Protein AF-A0A536FM45-F1 (afdb_monomer)

Secondary structure (DSSP, 8-state):
-HHHHHHHHS-SSS-HHHHHHHHHHHH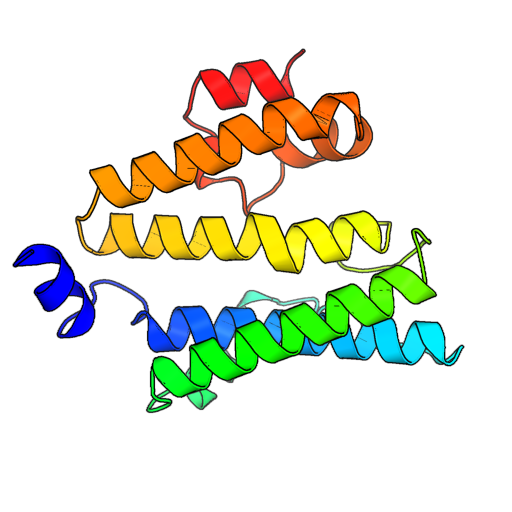HHHHHHHHHHHTT---PPPPS-HHHHHHHHHHHHTT--HHHHHHHHHHHHHHHHHHHHHH-S-EEEETTEEEHHHHHHIIIIIHHHHHHHHHHHHTT-HHHHHHHHHHHHHHHHHHTTT-HHHHHHHTT-GGGGGGTT-HHHHHHHH-

Radius of gyration: 16.69 Å; Cα contacts (8 Å, |Δi|>4): 180; chains: 1; bounding box: 44×28×42 Å

Solvent-accessible surface area (backbone atoms only — not comparable to full-atom values): 9612 Å² total; per-residue (Å²): 114,70,58,64,58,43,30,76,76,62,44,75,60,73,43,69,26,47,51,29,32,53,48,22,53,56,34,47,53,52,37,52,27,53,49,25,52,74,70,74,42,84,59,77,59,69,66,94,55,57,67,63,52,50,54,66,49,52,65,71,38,66,88,52,52,46,68,56,24,41,51,52,28,52,52,37,50,54,53,38,51,60,50,40,72,74,62,50,76,44,83,43,77,50,80,96,25,60,29,44,54,50,41,49,45,41,60,70,48,48,44,50,49,37,55,52,24,48,48,26,43,60,44,68,39,49,70,62,16,48,52,47,52,51,56,50,52,57,49,49,68,62,42,31,83,79,36,61,70,58,33,66,48,49,74,75,34,71,60,44,52,91,42,64,85,36,68,69,50,51,52,68,56,69,113

Nearest PDB structures (foldseek):
  3c3r-assembly1_A  TM=3.973E-01  e=6.510E+00  unclassified
  6q6h-assembly1_J  TM=2.445E-01  e=7.173E+00  Homo sapiens

pLDDT: mean 88.27, std 10.03, range [43.38, 98.56]

Structure (mmCIF, N/CA/C/O backbone):
data_AF-A0A536FM45-F1
#
_entry.id   AF-A0A536FM45-F1
#
loop_
_atom_site.group_PDB
_atom_site.id
_atom_site.type_symbol
_atom_site.label_atom_id
_atom_site.label_alt_id
_atom_site.label_comp_id
_atom_site.label_asym_id
_atom_site.label_entity_id
_atom_site.label_seq_id
_atom_site.pdbx_PDB_ins_code
_atom_site.Cartn_x
_atom_site.Cartn_y
_atom_site.Cartn_z
_atom_site.occupancy
_atom_site.B_iso_or_equiv
_atom_site.auth_seq_id
_atom_site.auth_comp_id
_atom_site.auth_asym_id
_atom_site.auth_atom_id
_atom_site.pdbx_PDB_model_num
ATOM 1 N N . MET A 1 1 ? 16.212 11.430 -19.951 1.00 46.88 1 MET A N 1
ATOM 2 C CA . MET A 1 1 ? 14.931 11.581 -20.683 1.00 46.88 1 MET A CA 1
ATOM 3 C C . MET A 1 1 ? 14.689 10.401 -21.625 1.00 46.88 1 MET A C 1
ATOM 5 O O . MET A 1 1 ? 13.570 9.916 -21.676 1.00 46.88 1 MET A O 1
ATOM 9 N N . GLU A 1 2 ? 15.728 9.901 -22.304 1.00 43.38 2 GLU A N 1
ATOM 10 C CA . GLU A 1 2 ? 15.671 8.711 -23.173 1.00 43.38 2 GLU A CA 1
ATOM 11 C C . GLU A 1 2 ? 15.405 7.398 -22.405 1.00 43.38 2 GLU A C 1
ATOM 13 O O . GLU A 1 2 ? 14.586 6.593 -22.834 1.00 43.38 2 GLU A O 1
ATOM 18 N N . THR A 1 3 ? 15.975 7.236 -21.204 1.00 57.62 3 THR A N 1
ATOM 19 C CA . THR A 1 3 ? 15.747 6.067 -20.328 1.00 57.62 3 THR A CA 1
ATOM 20 C C . THR A 1 3 ? 14.308 5.959 -19.812 1.00 57.62 3 THR A C 1
ATOM 22 O O . THR A 1 3 ? 13.728 4.882 -19.865 1.00 57.62 3 THR A O 1
ATOM 25 N N . ALA A 1 4 ? 13.700 7.075 -19.393 1.00 50.25 4 ALA A N 1
ATOM 26 C CA . ALA A 1 4 ? 12.320 7.109 -18.894 1.00 50.25 4 ALA A CA 1
ATOM 27 C C . ALA A 1 4 ? 11.283 6.761 -19.981 1.00 50.25 4 ALA A C 1
ATOM 29 O O . ALA A 1 4 ? 10.335 6.029 -19.722 1.00 50.25 4 ALA A O 1
ATOM 30 N N . ARG A 1 5 ? 11.483 7.236 -21.222 1.00 55.00 5 ARG A N 1
ATOM 31 C CA . ARG A 1 5 ? 10.627 6.859 -22.365 1.00 55.00 5 ARG A CA 1
ATOM 32 C C . ARG A 1 5 ? 10.841 5.403 -22.803 1.00 55.00 5 ARG A C 1
ATOM 34 O O . ARG A 1 5 ? 9.904 4.757 -23.267 1.00 55.00 5 ARG A O 1
ATOM 41 N N . GLY A 1 6 ? 12.058 4.880 -22.648 1.00 58.16 6 GLY A N 1
ATOM 42 C CA . GLY A 1 6 ? 12.359 3.461 -22.861 1.00 58.16 6 GLY A CA 1
ATOM 43 C C . GLY A 1 6 ? 11.655 2.556 -21.846 1.00 58.16 6 GLY A C 1
ATOM 44 O O . GLY A 1 6 ? 11.049 1.564 -22.236 1.00 58.16 6 GLY A O 1
ATOM 45 N N . ALA A 1 7 ? 11.652 2.944 -20.567 1.00 59.97 7 ALA A N 1
ATOM 46 C CA . ALA A 1 7 ? 10.970 2.219 -19.492 1.00 59.97 7 ALA A CA 1
ATOM 47 C C . ALA A 1 7 ? 9.457 2.072 -19.740 1.00 59.97 7 ALA A C 1
ATOM 49 O O . ALA A 1 7 ? 8.889 1.009 -19.508 1.00 59.97 7 ALA A O 1
ATOM 50 N N . GLU A 1 8 ? 8.813 3.119 -20.265 1.00 61.50 8 GLU A N 1
ATOM 51 C CA . GLU A 1 8 ? 7.383 3.091 -20.600 1.00 61.50 8 GLU A CA 1
ATOM 52 C C . GLU A 1 8 ? 7.053 2.195 -21.804 1.00 61.50 8 GLU A C 1
ATOM 54 O O . GLU A 1 8 ? 5.961 1.634 -21.866 1.00 61.50 8 GLU A O 1
ATOM 59 N N . SER A 1 9 ? 7.972 2.058 -22.765 1.00 63.28 9 SER A N 1
ATOM 60 C CA . SER A 1 9 ? 7.726 1.331 -24.021 1.00 63.28 9 SER A CA 1
ATOM 61 C C . SER A 1 9 ? 8.202 -0.127 -24.008 1.00 63.28 9 SER A C 1
ATOM 63 O O . SER A 1 9 ? 7.697 -0.926 -24.796 1.00 63.28 9 SER A O 1
ATOM 65 N N . ALA A 1 10 ? 9.128 -0.492 -23.115 1.00 73.56 10 ALA A N 1
ATOM 66 C CA . ALA A 1 10 ? 9.630 -1.856 -22.941 1.00 73.56 10 ALA A CA 1
ATOM 67 C C . ALA A 1 10 ? 10.131 -2.093 -21.495 1.00 73.56 10 ALA A C 1
ATOM 69 O O . ALA A 1 10 ? 11.343 -2.092 -21.253 1.00 73.56 10 ALA A O 1
ATOM 70 N N . PRO A 1 11 ? 9.225 -2.279 -20.518 1.00 80.19 11 PRO A N 1
ATOM 71 C CA . PRO A 1 11 ? 9.606 -2.449 -19.119 1.00 80.19 11 PRO A CA 1
ATOM 72 C C . PRO A 1 11 ? 10.326 -3.784 -18.878 1.00 80.19 11 PRO A C 1
ATOM 74 O O . PRO A 1 11 ? 9.994 -4.802 -19.486 1.00 80.19 11 PRO A O 1
ATOM 77 N N . ARG A 1 12 ? 11.291 -3.800 -17.948 1.00 82.12 12 ARG A N 1
ATOM 78 C CA . ARG A 1 12 ? 12.008 -5.027 -17.522 1.00 82.12 12 ARG A CA 1
ATOM 79 C C . ARG A 1 12 ? 11.294 -5.832 -16.420 1.00 82.12 12 ARG A C 1
ATOM 81 O O . ARG A 1 12 ? 11.781 -6.894 -16.044 1.00 82.12 12 ARG A O 1
ATOM 88 N N . GLY A 1 13 ? 10.151 -5.339 -15.950 1.00 86.25 13 GLY A N 1
ATOM 89 C CA . GLY A 1 13 ? 9.255 -5.958 -14.971 1.00 86.25 13 GLY A CA 1
ATOM 90 C C . GLY A 1 13 ? 7.809 -5.579 -15.287 1.00 86.25 13 GLY A C 1
ATOM 91 O O . GLY A 1 13 ? 7.441 -5.482 -16.461 1.00 86.25 13 GLY A O 1
ATOM 92 N N . TRP A 1 14 ? 6.976 -5.326 -14.275 1.00 89.81 14 TRP A N 1
ATOM 93 C CA . TRP A 1 14 ? 5.617 -4.850 -14.549 1.00 89.81 14 TRP A CA 1
ATOM 94 C C . TRP A 1 14 ? 5.648 -3.467 -15.228 1.00 89.81 14 TRP A C 1
ATOM 96 O O . TRP A 1 14 ? 6.360 -2.570 -14.768 1.00 89.81 14 TRP A O 1
ATOM 106 N N . PRO A 1 15 ? 4.868 -3.243 -16.306 1.00 92.62 15 PRO A N 1
ATOM 107 C CA . PRO A 1 15 ? 4.646 -1.899 -16.827 1.00 92.62 15 PRO A CA 1
ATOM 108 C C . PRO A 1 15 ? 4.054 -1.007 -15.736 1.00 92.62 15 PRO A C 1
ATOM 110 O O . PRO A 1 15 ? 3.267 -1.470 -14.909 1.00 92.62 15 PRO A O 1
ATOM 113 N N . ALA A 1 16 ? 4.342 0.296 -15.794 1.00 93.31 16 ALA A N 1
ATOM 114 C CA . ALA A 1 16 ? 3.809 1.272 -14.840 1.00 93.31 16 ALA A CA 1
ATOM 115 C C . ALA A 1 16 ? 2.277 1.187 -14.700 1.00 93.31 16 ALA A C 1
ATOM 117 O O . ALA A 1 16 ? 1.743 1.362 -13.608 1.00 93.31 16 ALA A O 1
ATOM 118 N N . ALA A 1 17 ? 1.567 0.870 -15.789 1.00 94.25 17 ALA A N 1
ATOM 119 C CA . ALA A 1 17 ? 0.120 0.672 -15.764 1.00 94.25 17 ALA A CA 1
ATOM 120 C C . ALA A 1 17 ? -0.300 -0.495 -14.857 1.00 94.25 17 ALA A C 1
ATOM 122 O O . ALA A 1 17 ? -1.235 -0.341 -14.076 1.00 94.25 17 ALA A O 1
ATOM 123 N N . LEU A 1 18 ? 0.409 -1.630 -14.908 1.00 94.44 18 LEU A N 1
ATOM 124 C CA . LEU A 1 18 ? 0.131 -2.775 -14.037 1.00 94.44 18 LEU A CA 1
ATOM 125 C C . LEU A 1 18 ? 0.547 -2.511 -12.589 1.00 94.44 18 LEU A C 1
ATOM 127 O O . LEU A 1 18 ? -0.167 -2.934 -11.685 1.00 94.44 18 LEU A O 1
ATOM 131 N N . VAL A 1 19 ? 1.618 -1.743 -12.360 1.00 95.00 19 VAL A N 1
ATOM 132 C CA . VAL A 1 19 ? 1.952 -1.252 -11.012 1.00 95.00 19 VAL A CA 1
ATOM 133 C C . VAL A 1 19 ? 0.795 -0.418 -10.456 1.00 95.00 19 VAL A C 1
ATOM 135 O O . VAL A 1 19 ? 0.270 -0.730 -9.393 1.00 95.00 19 VAL A O 1
ATOM 138 N N . MET A 1 20 ? 0.325 0.600 -11.185 1.00 96.94 20 MET A N 1
ATOM 139 C CA . MET A 1 20 ? -0.782 1.446 -10.718 1.00 96.94 20 MET A CA 1
ATOM 140 C C . MET A 1 20 ? -2.096 0.677 -10.561 1.00 96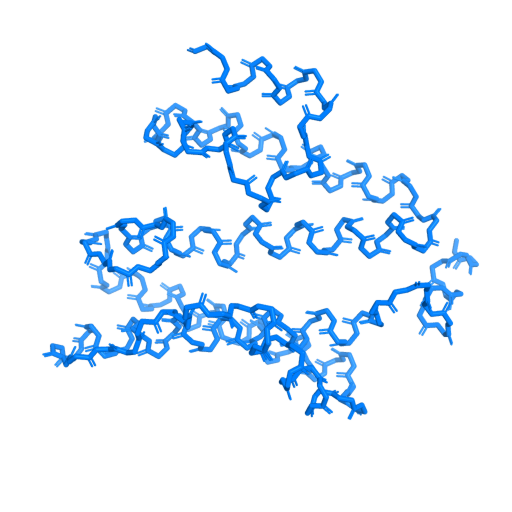.94 20 MET A C 1
ATOM 142 O O . MET A 1 20 ? -2.850 0.949 -9.626 1.00 96.94 20 MET A O 1
ATOM 146 N N . PHE A 1 21 ? -2.349 -0.297 -11.437 1.00 96.62 21 PHE A N 1
ATOM 147 C CA . PHE A 1 21 ? -3.499 -1.188 -11.341 1.00 96.62 21 PHE A CA 1
ATOM 148 C C . PHE A 1 21 ? -3.451 -1.988 -10.037 1.00 96.62 21 PHE A C 1
ATOM 150 O O . PHE A 1 21 ? -4.393 -1.905 -9.255 1.00 96.62 21 PHE A O 1
ATOM 157 N N . HIS A 1 22 ? -2.328 -2.656 -9.750 1.00 96.00 22 HIS A N 1
ATOM 158 C CA . HIS A 1 22 ? -2.094 -3.395 -8.504 1.00 96.00 22 HIS A CA 1
ATOM 159 C C . HIS A 1 22 ? -2.332 -2.545 -7.257 1.00 96.00 22 HIS A C 1
ATOM 161 O O . HIS A 1 22 ? -3.074 -2.943 -6.357 1.00 96.00 22 HIS A O 1
ATOM 167 N N . LEU A 1 23 ? -1.784 -1.329 -7.235 1.00 96.38 23 LEU A N 1
ATOM 168 C CA . LEU A 1 23 ? -2.011 -0.392 -6.134 1.00 96.38 23 LEU A CA 1
ATOM 169 C C . LEU A 1 23 ? -3.493 -0.031 -5.983 1.00 96.38 23 LEU A C 1
ATOM 171 O O . LEU A 1 23 ? -4.000 0.043 -4.866 1.00 96.38 23 LEU A O 1
ATOM 175 N N . GLY A 1 24 ? -4.197 0.162 -7.100 1.00 97.25 24 GLY A N 1
ATOM 176 C CA . GLY A 1 24 ? -5.637 0.398 -7.106 1.00 97.25 24 GLY A CA 1
ATOM 177 C C . GLY A 1 24 ? -6.425 -0.764 -6.499 1.00 97.25 24 GLY A C 1
ATOM 178 O O . GLY A 1 24 ? -7.319 -0.528 -5.695 1.00 97.25 24 GLY A O 1
ATOM 179 N N . MET A 1 25 ? -6.076 -2.013 -6.807 1.00 96.62 25 MET A N 1
ATOM 180 C CA . MET A 1 25 ? -6.788 -3.181 -6.269 1.00 96.62 25 MET A CA 1
ATOM 181 C C . MET A 1 25 ? -6.653 -3.308 -4.752 1.00 96.62 25 MET A C 1
ATOM 183 O O . MET A 1 25 ? -7.624 -3.593 -4.051 1.00 96.62 25 MET A O 1
ATOM 187 N N . TRP A 1 26 ? -5.451 -3.089 -4.220 1.00 97.06 26 TRP A N 1
ATOM 188 C CA . TRP A 1 26 ? -5.224 -3.135 -2.776 1.00 97.06 26 TRP A CA 1
ATOM 189 C C . TRP A 1 26 ? -5.918 -1.987 -2.044 1.00 97.06 26 TRP A C 1
ATOM 191 O O . TRP A 1 26 ? -6.515 -2.220 -0.989 1.00 97.06 26 TRP A O 1
ATOM 201 N N . ARG A 1 27 ? -5.941 -0.790 -2.647 1.00 97.75 27 ARG A N 1
ATOM 202 C CA . ARG A 1 27 ? -6.731 0.337 -2.139 1.00 97.75 27 ARG A CA 1
ATOM 203 C C . ARG A 1 27 ? -8.223 0.026 -2.148 1.00 97.75 27 ARG A C 1
ATOM 205 O O . ARG A 1 27 ? -8.892 0.274 -1.155 1.00 97.75 27 ARG A O 1
ATOM 212 N N . GLU A 1 28 ? -8.751 -0.566 -3.216 1.00 97.81 28 GLU A N 1
ATOM 213 C CA . GLU A 1 28 ? -10.166 -0.947 -3.299 1.00 97.81 28 GLU A CA 1
ATOM 214 C C . GLU A 1 28 ? -10.560 -1.938 -2.203 1.00 97.81 28 GLU A C 1
ATOM 216 O O . GLU A 1 28 ? -11.567 -1.741 -1.523 1.00 97.81 28 GLU A O 1
ATOM 221 N N . ARG A 1 29 ? -9.735 -2.962 -1.965 1.00 97.50 29 ARG A N 1
ATOM 222 C CA . ARG A 1 29 ? -9.950 -3.906 -0.862 1.00 97.50 29 ARG A CA 1
ATOM 223 C C . ARG A 1 29 ? -10.007 -3.210 0.488 1.00 97.50 29 ARG A C 1
ATOM 225 O O . ARG A 1 29 ? -10.961 -3.417 1.237 1.00 97.50 29 ARG A O 1
ATOM 232 N N . LEU A 1 30 ? -9.009 -2.378 0.793 1.00 98.06 30 LEU A N 1
ATOM 233 C CA . LEU A 1 30 ? -8.970 -1.664 2.065 1.00 98.06 30 LEU A CA 1
ATOM 234 C C . LEU A 1 30 ? -10.168 -0.717 2.197 1.00 98.06 30 LEU A C 1
ATOM 236 O O . LEU A 1 30 ? -10.839 -0.710 3.224 1.00 98.06 30 LEU A O 1
ATOM 240 N N . ARG A 1 31 ? -10.489 0.038 1.144 1.00 98.44 31 ARG A N 1
ATOM 241 C CA . ARG A 1 31 ? -11.654 0.927 1.080 1.00 98.44 31 ARG A CA 1
ATOM 242 C C . ARG A 1 31 ? -12.948 0.171 1.373 1.00 98.44 31 ARG A C 1
ATOM 244 O O . ARG A 1 31 ? -13.763 0.646 2.163 1.00 98.44 31 ARG A O 1
ATOM 251 N N . ASN A 1 32 ? -13.136 -1.011 0.787 1.00 98.38 32 ASN A N 1
ATOM 252 C CA . ASN A 1 32 ? -14.311 -1.849 1.032 1.00 98.38 32 ASN A CA 1
ATOM 253 C C . ASN A 1 32 ? -14.368 -2.340 2.483 1.00 98.38 32 ASN A C 1
ATOM 255 O O . ASN A 1 32 ? -15.431 -2.288 3.104 1.00 98.38 32 ASN A O 1
ATOM 259 N N . ALA A 1 33 ? -13.231 -2.741 3.058 1.00 97.94 33 ALA A N 1
ATOM 260 C CA . ALA A 1 33 ? -13.166 -3.120 4.465 1.00 97.94 33 ALA A CA 1
ATOM 261 C C . ALA A 1 33 ? -13.515 -1.947 5.394 1.00 97.94 33 ALA A C 1
ATOM 263 O O . ALA A 1 33 ? -14.372 -2.087 6.265 1.00 97.94 33 ALA A O 1
ATOM 264 N N . LEU A 1 34 ? -12.933 -0.767 5.161 1.00 98.06 34 LEU A N 1
ATOM 265 C CA . LEU A 1 34 ? -13.229 0.451 5.920 1.00 98.06 34 LEU A CA 1
ATOM 266 C C . LEU A 1 34 ? -14.699 0.868 5.782 1.00 98.06 34 LEU A C 1
ATOM 268 O O . LEU A 1 34 ? -15.325 1.248 6.770 1.00 98.06 34 LEU A O 1
ATOM 272 N N . THR A 1 35 ? -15.279 0.733 4.589 1.00 98.44 35 THR A N 1
ATOM 273 C CA . THR A 1 35 ? -16.711 0.981 4.358 1.00 98.44 35 THR A CA 1
ATOM 274 C C . THR A 1 35 ? -17.564 0.061 5.230 1.00 98.44 35 THR A C 1
ATOM 276 O O . THR A 1 35 ? -18.387 0.548 6.003 1.00 98.44 35 THR A O 1
ATOM 279 N N . ASN A 1 36 ? -17.320 -1.253 5.193 1.00 98.25 36 ASN A N 1
ATOM 280 C CA . ASN A 1 36 ? -18.062 -2.219 6.009 1.00 98.25 36 ASN A CA 1
ATOM 281 C C . ASN A 1 36 ? -17.916 -1.940 7.511 1.00 98.25 36 ASN A C 1
ATOM 283 O O . ASN A 1 36 ? -18.913 -1.932 8.232 1.00 98.25 36 ASN A O 1
ATOM 287 N N . ILE A 1 37 ? -16.706 -1.613 7.971 1.00 96.56 37 ILE A N 1
ATOM 288 C CA . ILE A 1 37 ? -16.455 -1.216 9.363 1.00 96.56 37 ILE A CA 1
ATOM 289 C C . ILE A 1 37 ? -17.263 0.036 9.728 1.00 96.56 37 ILE A C 1
ATOM 291 O O . ILE A 1 37 ? -17.840 0.095 10.816 1.00 96.56 37 ILE A O 1
ATOM 295 N N . SER A 1 38 ? -17.340 1.030 8.836 1.00 96.19 38 SER A N 1
ATOM 296 C CA . SER A 1 38 ? -18.119 2.258 9.071 1.00 96.19 38 SER A CA 1
ATOM 297 C C . SER A 1 38 ? -19.619 2.001 9.203 1.00 96.19 38 SER A C 1
ATOM 299 O O . SER A 1 38 ? -20.308 2.708 9.935 1.00 96.19 38 SER A O 1
ATOM 301 N N . GLU A 1 39 ? -20.107 0.943 8.561 1.00 96.56 39 GLU A N 1
ATOM 302 C CA . GLU A 1 39 ? -21.506 0.522 8.581 1.00 96.56 39 GLU A CA 1
ATOM 303 C C . GLU A 1 39 ? -21.809 -0.509 9.684 1.00 96.56 39 GLU A C 1
ATOM 305 O O . GLU A 1 39 ? -22.936 -0.991 9.784 1.00 96.56 39 GLU A O 1
ATOM 310 N N . GLY A 1 40 ? -20.817 -0.869 10.508 1.00 95.69 40 GLY A N 1
ATOM 311 C CA . GLY A 1 40 ? -20.953 -1.901 11.541 1.00 95.69 40 GLY A CA 1
ATOM 312 C C . GLY A 1 40 ? -21.150 -3.314 10.980 1.00 95.69 40 GLY A C 1
ATOM 313 O O . GLY A 1 40 ? -21.691 -4.180 11.668 1.00 95.69 40 GLY A O 1
ATOM 314 N N . LYS A 1 41 ? -20.745 -3.543 9.727 1.00 97.38 41 LYS A N 1
ATOM 315 C CA . LYS A 1 41 ? -20.801 -4.837 9.044 1.00 97.38 41 LYS A CA 1
ATOM 316 C C . LYS A 1 41 ? -19.486 -5.588 9.204 1.00 97.38 41 LYS A C 1
ATOM 318 O O . LYS A 1 41 ? -18.433 -5.001 9.454 1.00 97.38 41 LYS A O 1
ATOM 323 N N . ASP A 1 42 ? -19.557 -6.900 9.009 1.00 96.75 42 ASP A N 1
ATOM 324 C CA . ASP A 1 42 ? -18.350 -7.698 8.840 1.00 96.75 42 ASP A CA 1
ATOM 325 C C . ASP A 1 42 ? -17.637 -7.329 7.527 1.00 96.75 42 ASP A C 1
ATOM 327 O O . ASP A 1 42 ? -18.267 -6.848 6.583 1.00 96.75 42 ASP A O 1
ATOM 331 N N . TYR A 1 43 ? -16.322 -7.533 7.471 1.00 96.94 43 TYR A N 1
ATOM 332 C CA . TYR A 1 43 ? -15.489 -7.164 6.326 1.00 96.94 43 TYR A CA 1
ATOM 333 C C . TYR A 1 43 ? -14.631 -8.330 5.840 1.00 96.94 43 TYR A C 1
ATOM 335 O O . TYR A 1 43 ? -14.302 -9.248 6.584 1.00 96.94 43 TYR A O 1
ATOM 343 N N . GLU A 1 44 ? -14.239 -8.299 4.574 1.00 95.44 44 GLU A N 1
ATOM 344 C CA . GLU A 1 44 ? -13.335 -9.303 4.022 1.00 95.44 44 GLU A CA 1
ATOM 345 C C . GLU A 1 44 ? -11.902 -9.038 4.500 1.00 95.44 44 GLU A C 1
ATOM 347 O O . GLU A 1 44 ? -11.412 -7.915 4.387 1.00 95.44 44 GLU A O 1
ATOM 352 N N . ARG A 1 45 ? -11.243 -10.055 5.071 1.00 94.94 45 ARG A N 1
ATOM 353 C CA . ARG A 1 45 ? -9.838 -9.967 5.503 1.00 94.94 45 ARG A CA 1
ATOM 354 C C . ARG A 1 45 ? -8.923 -10.189 4.296 1.00 94.94 45 ARG A C 1
ATOM 356 O O . ARG A 1 45 ? -9.359 -10.815 3.326 1.00 94.94 45 ARG A O 1
ATOM 363 N N . PRO A 1 46 ? -7.660 -9.727 4.336 1.00 93.50 46 PRO A N 1
ATOM 364 C CA . PRO A 1 46 ? -6.704 -10.030 3.281 1.00 93.50 46 PRO A CA 1
ATOM 365 C C . PRO A 1 46 ? -6.598 -11.543 3.033 1.00 93.50 46 PRO A C 1
ATOM 367 O O . PRO A 1 46 ? -6.679 -12.330 3.981 1.00 93.50 46 PRO A O 1
ATOM 370 N N . PRO A 1 47 ? -6.422 -11.966 1.771 1.00 91.81 47 PRO A N 1
ATOM 371 C CA . PRO A 1 47 ? -6.302 -13.378 1.439 1.00 91.81 47 PRO A CA 1
ATOM 372 C C . PRO A 1 47 ? -5.052 -13.988 2.080 1.00 91.81 47 PRO A C 1
ATOM 374 O O . PRO A 1 47 ? -4.019 -13.332 2.201 1.00 91.81 47 PRO A O 1
ATOM 377 N N . ALA A 1 48 ? -5.125 -15.275 2.430 1.00 89.06 48 ALA A N 1
ATOM 378 C CA . ALA A 1 48 ? -3.989 -15.996 3.008 1.00 89.06 48 ALA A CA 1
ATOM 379 C C . ALA A 1 48 ? -2.817 -16.157 2.020 1.00 89.06 48 ALA A C 1
ATOM 381 O O . ALA A 1 48 ? -1.662 -16.137 2.434 1.00 89.06 48 ALA A O 1
ATOM 382 N N . ASN A 1 49 ? -3.112 -16.305 0.723 1.00 91.31 49 ASN A N 1
ATOM 383 C CA . ASN A 1 49 ? -2.112 -16.393 -0.339 1.00 91.31 49 ASN A CA 1
ATOM 384 C C . ASN A 1 49 ? -2.141 -15.121 -1.197 1.00 91.31 49 ASN A C 1
ATOM 386 O O . ASN A 1 49 ? -2.889 -15.025 -2.170 1.00 91.31 49 ASN A O 1
ATOM 390 N N . ILE A 1 50 ? -1.356 -14.126 -0.786 1.00 88.81 50 ILE A N 1
ATOM 391 C CA . ILE A 1 50 ? -1.281 -12.819 -1.450 1.00 88.81 50 ILE A CA 1
ATOM 392 C C . ILE A 1 50 ? -0.722 -12.950 -2.872 1.00 88.81 50 ILE A C 1
ATOM 394 O O . ILE A 1 50 ? -1.245 -12.308 -3.780 1.00 88.81 50 ILE A O 1
ATOM 398 N N . ASP A 1 51 ? 0.285 -13.799 -3.079 1.00 87.31 51 ASP A N 1
ATOM 399 C CA . ASP A 1 51 ? 0.960 -13.934 -4.373 1.00 87.31 51 ASP A CA 1
ATOM 400 C C . ASP A 1 51 ? 0.030 -14.510 -5.444 1.00 87.31 51 ASP A C 1
ATOM 402 O O . ASP A 1 51 ? -0.077 -13.953 -6.535 1.00 87.31 51 ASP A O 1
ATOM 406 N N . GLU A 1 52 ? -0.712 -15.569 -5.111 1.00 89.50 52 GLU A N 1
ATOM 407 C CA . GLU A 1 52 ? -1.689 -16.182 -6.020 1.00 89.50 52 GLU A CA 1
ATOM 408 C C . GLU A 1 52 ? -2.810 -15.205 -6.398 1.00 89.50 52 GLU A C 1
ATOM 410 O O . GLU A 1 52 ? -3.208 -15.120 -7.563 1.00 89.50 52 GLU A O 1
ATOM 415 N N . VAL A 1 53 ? -3.303 -14.426 -5.429 1.00 91.19 53 VAL A N 1
ATOM 416 C CA . VAL A 1 53 ? -4.331 -13.412 -5.691 1.00 91.19 53 VAL A CA 1
ATOM 417 C C . VAL A 1 53 ? -3.780 -12.288 -6.563 1.00 91.19 53 VAL A C 1
ATOM 419 O O . VAL A 1 53 ? -4.430 -11.909 -7.538 1.00 91.19 53 VAL A O 1
ATOM 422 N N . ASN A 1 54 ? -2.578 -11.790 -6.263 1.00 90.19 54 ASN A N 1
ATOM 423 C CA . ASN A 1 54 ? -1.933 -10.758 -7.068 1.00 90.19 54 ASN A CA 1
ATOM 424 C C . ASN A 1 54 ? -1.756 -11.231 -8.517 1.00 90.19 54 ASN A C 1
ATOM 426 O O . ASN A 1 54 ? -2.143 -10.513 -9.437 1.00 90.19 54 ASN A O 1
ATOM 430 N N . GLU A 1 55 ? -1.240 -12.443 -8.740 1.00 89.38 55 GLU A N 1
ATOM 431 C CA . GLU A 1 55 ? -1.037 -13.003 -10.082 1.00 89.38 55 GLU A CA 1
ATOM 432 C C . GLU A 1 55 ? -2.353 -13.105 -10.869 1.00 89.38 55 GLU A C 1
ATOM 434 O O . GLU A 1 55 ? -2.452 -12.609 -11.998 1.00 89.38 55 GLU A O 1
ATOM 439 N N . ALA A 1 56 ? -3.388 -13.691 -10.257 1.00 89.56 56 ALA A N 1
ATOM 440 C CA . ALA A 1 56 ? -4.689 -13.872 -10.893 1.00 89.56 56 ALA A CA 1
ATOM 441 C C . ALA A 1 56 ? -5.351 -12.539 -11.275 1.00 89.56 56 ALA A C 1
ATOM 443 O O . ALA A 1 56 ? -6.075 -12.448 -12.273 1.00 89.56 56 ALA A O 1
ATOM 444 N N . GLU A 1 57 ? -5.126 -11.495 -10.486 1.00 87.81 57 GLU A N 1
ATOM 445 C CA . GLU A 1 57 ? -5.733 -10.198 -10.727 1.00 87.81 57 GLU A CA 1
ATOM 446 C C . GLU A 1 57 ? -4.937 -9.299 -11.660 1.00 87.81 57 GLU A C 1
ATOM 448 O O . GLU A 1 57 ? -5.539 -8.606 -12.479 1.00 87.81 57 GLU A O 1
ATOM 453 N N . LEU A 1 58 ? -3.608 -9.345 -11.615 1.00 89.81 58 LEU A N 1
ATOM 454 C CA . LEU A 1 58 ? -2.760 -8.630 -12.569 1.00 89.81 58 LEU A CA 1
ATOM 455 C C . LEU A 1 58 ? -3.085 -9.013 -14.008 1.00 89.81 58 LEU A C 1
ATOM 457 O O . LEU A 1 58 ? -3.100 -8.145 -14.881 1.00 89.81 58 LEU A O 1
ATOM 461 N N . ALA A 1 59 ? -3.435 -10.282 -14.246 1.00 89.25 59 ALA A N 1
ATOM 462 C CA . ALA A 1 59 ? -3.915 -10.742 -15.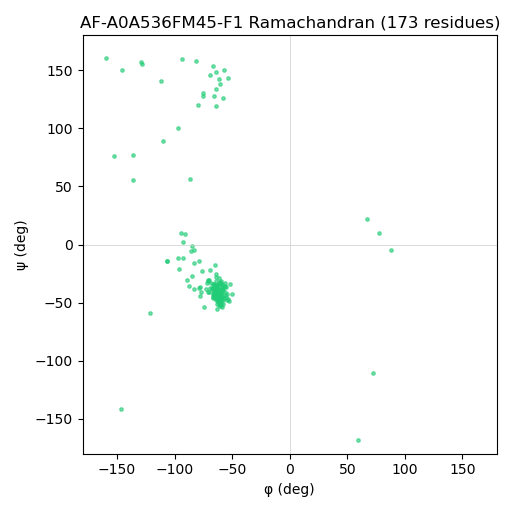545 1.00 89.25 59 ALA A CA 1
ATOM 463 C C . ALA A 1 59 ? -5.140 -9.947 -16.042 1.00 89.25 59 ALA A C 1
ATOM 465 O O . ALA A 1 59 ? -5.272 -9.706 -17.241 1.00 89.25 59 ALA A O 1
ATOM 466 N N . ARG A 1 60 ? -6.010 -9.480 -15.134 1.00 90.56 60 ARG A N 1
ATOM 467 C CA . ARG A 1 60 ? -7.186 -8.648 -15.455 1.00 90.56 60 ARG A CA 1
ATOM 468 C C . ARG A 1 60 ? -6.822 -7.196 -15.758 1.00 90.56 60 ARG A C 1
ATOM 470 O O . ARG A 1 60 ? -7.589 -6.511 -16.424 1.00 90.56 60 ARG A O 1
ATOM 477 N N . GLY A 1 61 ? -5.673 -6.731 -15.272 1.00 91.06 61 GLY A N 1
ATOM 478 C CA . GLY A 1 61 ? -5.168 -5.383 -15.521 1.00 91.06 61 GLY A CA 1
ATOM 479 C C . GLY A 1 61 ? -4.513 -5.212 -16.891 1.00 91.06 61 GLY A C 1
ATOM 480 O O . GLY A 1 61 ? -4.298 -4.076 -17.321 1.00 91.06 61 GLY A O 1
ATOM 481 N N . ILE A 1 62 ? -4.197 -6.310 -17.590 1.00 91.19 62 ILE A N 1
ATOM 482 C CA . ILE A 1 62 ? -3.517 -6.277 -18.891 1.00 91.19 62 ILE A CA 1
ATOM 483 C C . ILE A 1 62 ? -4.341 -5.461 -19.894 1.00 91.19 62 ILE A C 1
ATOM 485 O O . ILE A 1 62 ? -5.517 -5.725 -20.128 1.00 91.19 62 ILE A O 1
ATOM 489 N N . GLY A 1 63 ? -3.698 -4.467 -20.509 1.00 91.06 63 GLY A N 1
ATOM 490 C CA . GLY A 1 63 ? -4.328 -3.567 -21.478 1.00 91.06 63 GLY A CA 1
ATOM 491 C C . GLY A 1 63 ? -4.999 -2.334 -20.867 1.00 91.06 63 GLY A C 1
ATOM 492 O O . GLY A 1 63 ? -5.415 -1.457 -21.620 1.00 91.06 63 GLY A O 1
ATOM 493 N N . THR A 1 64 ? -5.059 -2.215 -19.536 1.00 94.06 64 THR A N 1
ATOM 494 C CA . THR A 1 64 ? -5.534 -0.988 -18.879 1.00 94.06 64 THR A CA 1
ATOM 495 C C . THR A 1 64 ? -4.557 0.161 -19.154 1.00 94.06 64 THR A C 1
ATOM 497 O O . THR A 1 64 ? -3.359 0.007 -18.891 1.00 94.06 64 THR A O 1
ATOM 500 N N . PRO A 1 65 ? -5.017 1.322 -19.654 1.00 95.81 65 PRO A N 1
ATOM 501 C CA . PRO A 1 65 ? -4.155 2.486 -19.821 1.00 95.81 65 PRO A CA 1
ATOM 502 C C . PRO A 1 65 ? -3.586 2.967 -18.482 1.00 95.81 65 PRO A C 1
ATOM 504 O O . PRO A 1 65 ? -4.285 2.987 -17.468 1.00 95.81 65 PRO A O 1
ATOM 507 N N . LEU A 1 66 ? -2.328 3.423 -18.480 1.00 95.06 66 LEU A N 1
ATOM 508 C CA . LEU A 1 66 ? -1.679 3.961 -17.276 1.00 95.06 66 LEU A CA 1
ATOM 509 C C . LEU A 1 66 ? -2.501 5.088 -16.637 1.00 95.06 66 LEU A C 1
ATOM 511 O O . LEU A 1 66 ? -2.648 5.122 -15.419 1.00 95.06 66 LEU A O 1
ATOM 515 N N . THR A 1 67 ? -3.048 5.992 -17.451 1.00 95.81 67 THR A N 1
ATOM 516 C CA . THR A 1 67 ? -3.879 7.111 -16.984 1.00 95.81 67 THR A CA 1
ATOM 517 C C . THR A 1 67 ? -5.104 6.637 -16.220 1.00 95.81 67 THR A C 1
ATOM 519 O O . THR A 1 67 ? -5.460 7.234 -15.206 1.00 95.81 67 THR A O 1
ATOM 522 N N . ASP A 1 68 ? -5.718 5.548 -16.668 1.00 97.50 68 ASP A N 1
ATOM 523 C CA . ASP A 1 68 ? -6.960 5.027 -16.108 1.00 97.50 68 ASP A CA 1
ATOM 524 C C . ASP A 1 68 ? -6.668 4.280 -14.806 1.00 97.50 68 ASP A C 1
ATOM 526 O O . ASP A 1 68 ? -7.323 4.514 -13.789 1.00 97.50 68 ASP A O 1
ATOM 530 N N . ALA A 1 69 ? -5.621 3.447 -14.807 1.00 97.00 69 ALA A N 1
ATOM 531 C CA . ALA A 1 69 ? -5.140 2.759 -13.614 1.00 97.00 69 ALA A CA 1
ATOM 532 C C . ALA A 1 69 ? -4.715 3.754 -12.520 1.00 97.00 69 ALA A C 1
ATOM 534 O O . ALA A 1 69 ? -5.099 3.603 -11.359 1.00 97.00 69 ALA A O 1
ATOM 535 N N . ALA A 1 70 ? -3.974 4.803 -12.892 1.00 96.06 70 ALA A N 1
ATOM 536 C CA . ALA A 1 70 ? -3.560 5.856 -11.971 1.00 96.06 70 ALA A CA 1
ATOM 537 C C . ALA A 1 70 ? -4.762 6.638 -11.424 1.00 96.06 70 ALA A C 1
ATOM 539 O O . ALA A 1 70 ? -4.896 6.769 -10.211 1.00 96.06 70 ALA A O 1
ATOM 540 N N . SER A 1 71 ? -5.681 7.069 -12.295 1.00 96.81 71 SER A N 1
ATOM 541 C CA . SER A 1 71 ? -6.872 7.829 -11.888 1.00 96.81 71 SER A CA 1
ATOM 542 C C . SER A 1 71 ? -7.771 7.030 -10.943 1.00 96.81 71 SER A C 1
ATOM 544 O O . SER A 1 71 ? -8.264 7.571 -9.955 1.00 96.81 71 SER A O 1
ATOM 546 N N . ARG A 1 72 ? -7.952 5.726 -11.197 1.00 97.69 72 ARG A N 1
ATOM 547 C CA . ARG A 1 72 ? -8.682 4.831 -10.287 1.00 97.69 72 ARG A CA 1
ATOM 548 C C . ARG A 1 72 ? -7.980 4.729 -8.935 1.00 97.69 72 ARG A C 1
ATOM 550 O O . ARG A 1 72 ? -8.629 4.840 -7.900 1.00 97.69 72 ARG A O 1
ATOM 557 N N . SER A 1 73 ? -6.665 4.521 -8.944 1.00 97.44 73 SER A N 1
ATOM 558 C CA . SER A 1 73 ? -5.872 4.398 -7.720 1.00 97.44 73 SER A CA 1
ATOM 559 C C . SER A 1 73 ? -5.922 5.673 -6.870 1.00 97.44 73 SER A C 1
ATOM 561 O O . SER A 1 73 ? -6.033 5.579 -5.646 1.00 97.44 73 SER A O 1
ATOM 563 N N . ASP A 1 74 ? -5.883 6.850 -7.496 1.00 96.62 74 ASP A N 1
ATOM 564 C CA . ASP A 1 74 ? -5.985 8.148 -6.817 1.00 96.62 74 ASP A CA 1
ATOM 565 C C . ASP A 1 74 ? -7.390 8.408 -6.269 1.00 96.62 74 ASP A C 1
ATOM 567 O O . ASP A 1 74 ? -7.537 8.863 -5.135 1.00 96.62 74 ASP A O 1
ATOM 571 N N . HIS A 1 75 ? -8.431 8.063 -7.030 1.00 98.00 75 HIS A N 1
ATOM 572 C CA . HIS A 1 75 ? -9.810 8.168 -6.559 1.00 98.00 75 HIS A CA 1
ATOM 573 C C . HIS A 1 75 ? -10.043 7.324 -5.298 1.00 98.00 75 HIS A C 1
ATOM 575 O O . HIS A 1 75 ? -10.570 7.823 -4.306 1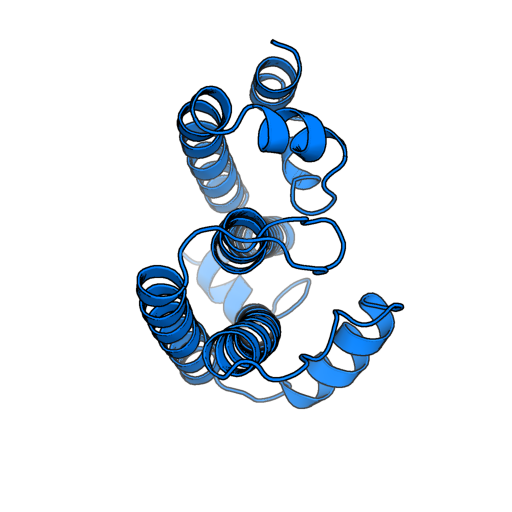.00 98.00 75 HIS A O 1
ATOM 581 N N . LEU A 1 76 ? -9.572 6.074 -5.298 1.00 98.56 76 LEU A N 1
ATOM 582 C CA . LEU A 1 76 ? -9.678 5.183 -4.141 1.00 98.56 76 LEU A CA 1
ATOM 583 C C . LEU A 1 76 ? -8.889 5.698 -2.932 1.00 98.56 76 LEU A C 1
ATOM 585 O O . LEU A 1 76 ? -9.334 5.538 -1.798 1.00 98.56 76 LEU A O 1
ATOM 589 N N . LEU A 1 77 ? -7.736 6.338 -3.150 1.00 97.88 77 LEU A N 1
ATOM 590 C CA . LEU A 1 77 ? -6.984 6.969 -2.066 1.00 97.88 77 LEU A CA 1
ATOM 591 C C . LEU A 1 77 ? -7.791 8.090 -1.400 1.00 97.88 77 LEU A C 1
ATOM 593 O O . LEU A 1 77 ? -7.826 8.159 -0.173 1.00 97.88 77 LEU A O 1
ATOM 597 N N . ALA A 1 78 ? -8.449 8.943 -2.188 1.00 96.56 78 ALA A N 1
ATOM 598 C CA . ALA A 1 78 ? -9.294 10.006 -1.650 1.00 96.56 78 ALA A CA 1
ATOM 599 C C . ALA A 1 78 ? -10.443 9.437 -0.799 1.00 96.56 78 ALA A C 1
ATOM 601 O O . ALA A 1 78 ? -10.657 9.889 0.324 1.00 96.56 78 ALA A O 1
ATOM 602 N N . GLU A 1 79 ? -11.112 8.383 -1.273 1.00 98.44 79 GLU A N 1
ATOM 603 C CA . GLU A 1 79 ? -12.174 7.716 -0.509 1.00 98.44 79 GLU A CA 1
ATOM 604 C C . GLU A 1 79 ? -11.664 7.094 0.801 1.00 98.44 79 GLU A C 1
ATOM 606 O O . GLU A 1 79 ? -12.334 7.183 1.831 1.00 98.44 79 GLU A O 1
ATOM 611 N N . ILE A 1 80 ? -10.473 6.482 0.796 1.00 98.38 80 ILE A N 1
ATOM 612 C CA . ILE A 1 80 ? -9.849 5.941 2.014 1.00 98.38 80 ILE A CA 1
ATOM 613 C C . ILE A 1 80 ? -9.582 7.054 3.028 1.00 98.38 80 ILE A C 1
ATOM 615 O O . ILE A 1 80 ? -9.839 6.850 4.213 1.00 98.38 80 ILE A O 1
ATOM 619 N N . ILE A 1 81 ? -9.087 8.214 2.584 1.00 94.44 81 ILE A N 1
ATOM 620 C CA . ILE A 1 81 ? -8.830 9.363 3.463 1.00 94.44 81 ILE A CA 1
ATOM 621 C C . ILE A 1 81 ? -10.137 9.823 4.116 1.00 94.44 81 ILE A C 1
ATOM 623 O O . ILE A 1 81 ? -10.202 9.913 5.340 1.00 94.44 81 ILE A O 1
ATOM 627 N N . GLU A 1 82 ? -11.204 10.013 3.337 1.00 96.31 82 GLU A N 1
ATOM 628 C CA . GLU A 1 82 ? -12.513 10.417 3.867 1.00 96.31 82 GLU A CA 1
ATOM 629 C C . GLU A 1 82 ? -13.119 9.380 4.829 1.00 96.31 82 GLU A C 1
ATOM 631 O O . GLU A 1 82 ? -13.755 9.731 5.827 1.00 96.31 82 GLU A O 1
ATOM 636 N N . LEU A 1 83 ? -12.959 8.085 4.536 1.00 97.69 83 LEU A N 1
ATOM 637 C CA . LEU A 1 83 ? -13.400 7.009 5.427 1.00 97.69 83 LEU A CA 1
ATOM 638 C C . LEU A 1 83 ? -12.593 7.007 6.724 1.00 97.69 83 LEU A C 1
ATOM 640 O O . LEU A 1 83 ? -13.168 6.879 7.805 1.00 97.69 83 LEU A O 1
ATOM 644 N N . TYR A 1 84 ? -11.276 7.174 6.632 1.00 94.38 84 TYR A N 1
ATOM 645 C CA . TYR A 1 84 ? -10.398 7.217 7.792 1.00 94.38 84 TYR A CA 1
ATOM 646 C C . TYR A 1 84 ? -10.687 8.431 8.681 1.00 94.38 84 TYR A C 1
ATOM 648 O O . TYR A 1 84 ? -10.735 8.275 9.895 1.00 94.38 84 TYR A O 1
ATOM 656 N N . GLU A 1 85 ? -10.986 9.605 8.121 1.00 93.06 85 GLU A N 1
ATOM 657 C CA . GLU A 1 85 ? -11.404 10.778 8.906 1.00 93.06 85 GLU A CA 1
ATOM 658 C C . GLU A 1 85 ? -12.670 10.513 9.741 1.00 93.06 85 GLU A C 1
ATOM 660 O O . GLU A 1 85 ? -12.785 10.992 10.869 1.00 93.06 85 GLU A O 1
ATOM 665 N N . LYS A 1 86 ? -13.609 9.713 9.219 1.00 94.00 86 LYS A N 1
ATOM 666 C CA . LYS A 1 86 ? -14.847 9.331 9.925 1.00 94.00 86 LYS A CA 1
ATOM 667 C C . LYS A 1 86 ? -14.615 8.232 10.961 1.00 94.00 86 LYS A C 1
ATOM 669 O O . LYS A 1 86 ? -15.259 8.215 12.009 1.00 94.00 86 LYS A O 1
ATOM 674 N N . LEU A 1 87 ? -13.745 7.275 10.648 1.00 95.00 87 LEU A N 1
ATOM 675 C CA . LEU A 1 87 ? -13.488 6.103 11.481 1.00 95.00 87 LEU A CA 1
ATOM 676 C C . LEU A 1 87 ? -12.479 6.386 12.600 1.00 95.00 87 LEU A C 1
ATOM 678 O O . LEU A 1 87 ? -12.623 5.865 13.707 1.00 95.00 87 LEU A O 1
ATOM 682 N N . GLY A 1 88 ? -11.451 7.173 12.318 1.00 92.50 88 GLY A N 1
ATOM 683 C CA . GLY A 1 88 ? -10.263 7.268 13.151 1.00 92.50 88 GLY A CA 1
ATOM 684 C C . GLY A 1 88 ? -9.542 5.928 13.319 1.00 92.50 88 GLY A C 1
ATOM 685 O O . GLY A 1 88 ? -9.819 4.931 12.635 1.00 92.50 88 GLY A O 1
ATOM 686 N N . ASP A 1 89 ? -8.606 5.915 14.264 1.00 94.75 89 ASP A N 1
ATOM 687 C CA . ASP A 1 89 ? -7.844 4.720 14.600 1.00 94.75 89 ASP A CA 1
ATOM 688 C C . ASP A 1 89 ? -8.679 3.731 15.421 1.00 94.75 89 ASP A C 1
ATOM 690 O O . ASP A 1 89 ? -9.330 4.101 16.401 1.00 94.75 89 ASP A O 1
ATOM 694 N N . ARG A 1 90 ? -8.682 2.464 15.010 1.00 94.25 90 ARG A N 1
ATOM 695 C CA . ARG A 1 90 ? -9.402 1.376 15.684 1.00 94.25 90 ARG A CA 1
ATOM 696 C C . ARG A 1 90 ? -8.821 0.011 15.305 1.00 94.25 90 ARG A C 1
ATOM 698 O O . ARG A 1 90 ? -8.183 -0.086 14.256 1.00 94.25 90 ARG A O 1
ATOM 705 N N . PRO A 1 91 ? -9.069 -1.044 16.101 1.00 95.19 91 PRO A N 1
ATOM 706 C CA . PRO A 1 91 ? -8.596 -2.387 15.782 1.00 95.19 91 PRO A CA 1
ATOM 707 C C . PRO A 1 91 ? -9.158 -2.921 14.458 1.00 95.19 91 PRO A C 1
ATOM 709 O O . PRO A 1 91 ? -10.352 -2.778 14.181 1.00 95.19 91 PRO A O 1
ATOM 712 N N . ILE A 1 92 ? -8.305 -3.577 13.675 1.00 95.50 92 ILE A N 1
ATOM 713 C CA . ILE A 1 92 ? -8.659 -4.311 12.454 1.00 95.50 92 ILE A CA 1
ATOM 714 C C . ILE A 1 92 ? -7.741 -5.533 12.317 1.00 95.50 92 ILE A C 1
ATOM 716 O O . ILE A 1 92 ? -6.600 -5.507 12.766 1.00 95.50 92 ILE A O 1
ATOM 720 N N . ASP A 1 93 ? -8.236 -6.594 11.690 1.00 94.25 93 ASP A N 1
ATOM 721 C CA . ASP A 1 93 ? -7.419 -7.704 11.208 1.00 94.25 93 ASP A CA 1
ATOM 722 C C . ASP A 1 93 ? -7.131 -7.477 9.722 1.00 94.25 93 ASP A C 1
ATOM 724 O O . ASP A 1 93 ? -7.999 -7.670 8.864 1.00 94.25 93 ASP A O 1
ATOM 728 N N . TRP A 1 94 ? -5.931 -6.977 9.427 1.00 93.50 94 TRP A N 1
ATOM 729 C CA . TRP A 1 94 ? -5.520 -6.645 8.066 1.00 93.50 94 TRP A CA 1
ATOM 730 C C . TRP A 1 94 ? -4.097 -7.136 7.780 1.00 93.50 94 TRP A C 1
ATOM 732 O O . TRP A 1 94 ? -3.198 -6.382 7.404 1.00 93.50 94 TRP A O 1
ATOM 742 N N . GLY A 1 95 ? -3.883 -8.438 7.978 1.00 86.81 95 GLY A N 1
ATOM 743 C CA . GLY A 1 95 ? -2.599 -9.088 7.730 1.00 86.81 95 GLY A CA 1
ATOM 744 C C . GLY A 1 95 ? -1.565 -8.713 8.789 1.00 86.81 95 GLY A C 1
ATOM 745 O O . GLY A 1 95 ? -1.676 -9.124 9.938 1.00 86.81 95 GLY A O 1
ATOM 746 N N . LEU A 1 96 ? -0.547 -7.940 8.402 1.00 81.88 96 LEU A N 1
ATOM 747 C CA . LEU A 1 96 ? 0.531 -7.516 9.309 1.00 81.88 96 LEU A CA 1
ATOM 748 C C . LEU A 1 96 ? 0.177 -6.288 10.162 1.00 81.88 96 LEU A C 1
ATOM 750 O O . LEU A 1 96 ? 0.980 -5.881 10.996 1.00 81.88 96 LEU A O 1
ATOM 754 N N . THR A 1 97 ? -0.992 -5.683 9.950 1.00 87.19 97 THR A N 1
ATOM 755 C CA . THR A 1 97 ? -1.415 -4.461 10.649 1.00 87.19 97 THR A CA 1
ATOM 756 C C . THR A 1 97 ? -2.573 -4.737 11.599 1.00 87.19 97 THR A C 1
ATOM 758 O O . THR A 1 97 ? -3.495 -5.474 11.244 1.00 87.19 97 THR A O 1
ATOM 761 N N . GLN A 1 98 ? -2.543 -4.109 12.773 1.00 87.94 98 GLN A N 1
ATOM 762 C CA . GLN A 1 98 ? -3.502 -4.308 13.863 1.00 87.94 98 GLN A CA 1
ATOM 763 C C . GLN A 1 98 ? -4.485 -3.143 14.026 1.00 87.94 98 GLN A C 1
ATOM 765 O O . GLN A 1 98 ? -5.499 -3.282 14.716 1.00 87.94 98 GLN A O 1
ATOM 770 N N . THR A 1 99 ? -4.212 -1.993 13.401 1.00 92.25 99 THR A N 1
ATOM 771 C CA . THR A 1 99 ? -5.101 -0.825 13.448 1.00 92.25 99 THR A CA 1
ATOM 772 C C . THR A 1 99 ? -5.415 -0.262 12.066 1.00 92.25 99 THR A C 1
ATOM 774 O O . THR A 1 99 ? -4.668 -0.451 11.104 1.00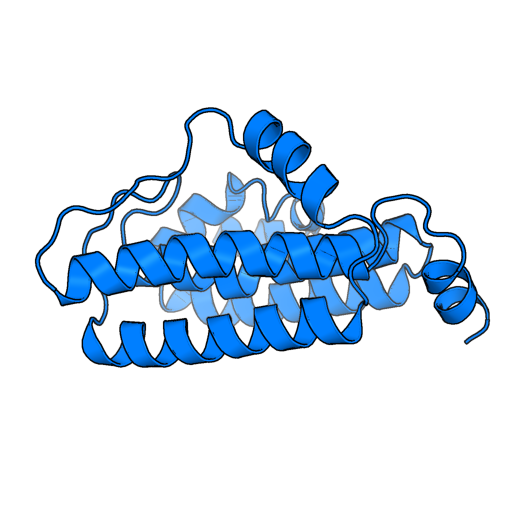 92.25 99 THR A O 1
ATOM 777 N N . THR A 1 100 ? -6.532 0.458 11.949 1.00 94.38 100 THR A N 1
ATOM 778 C CA . THR A 1 100 ? -6.912 1.152 10.710 1.00 94.38 100 THR A CA 1
ATOM 779 C C . THR A 1 100 ? -5.857 2.164 10.274 1.00 94.38 100 THR A C 1
ATOM 781 O O . THR A 1 100 ? -5.613 2.280 9.077 1.00 94.38 100 THR A O 1
ATOM 784 N N . THR A 1 101 ? -5.178 2.847 11.203 1.00 91.12 101 THR A N 1
ATOM 785 C CA . THR A 1 101 ? -4.070 3.751 10.848 1.00 91.12 101 THR A CA 1
ATOM 786 C C . THR A 1 101 ? -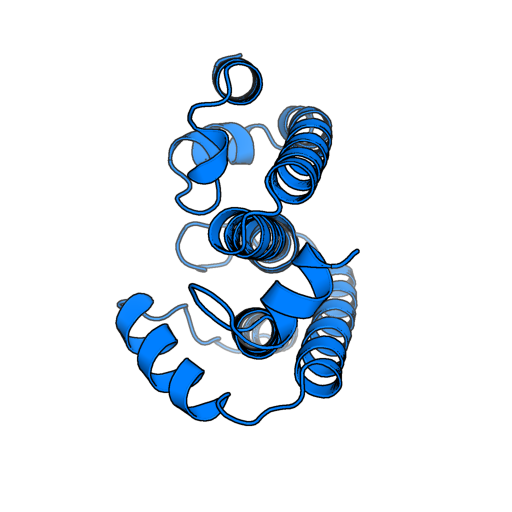2.926 2.999 10.185 1.00 91.12 101 THR A C 1
ATOM 788 O O . THR A 1 101 ? -2.431 3.427 9.145 1.00 91.12 101 THR A O 1
ATOM 791 N N . GLU A 1 102 ? -2.507 1.872 10.762 1.00 89.56 102 GLU A N 1
ATOM 792 C CA . GLU A 1 102 ? -1.431 1.058 10.192 1.00 89.56 102 GLU A CA 1
ATOM 793 C C . GLU A 1 102 ? -1.816 0.518 8.817 1.00 89.56 102 GLU A C 1
ATOM 795 O O . GLU A 1 102 ? -1.030 0.625 7.878 1.00 89.56 102 GLU A O 1
ATOM 800 N N . ALA A 1 103 ? -3.041 0.003 8.679 1.00 93.81 103 ALA A N 1
ATOM 801 C CA . ALA A 1 103 ? -3.555 -0.505 7.414 1.00 93.81 103 ALA A CA 1
ATOM 802 C C . ALA A 1 103 ? -3.571 0.589 6.333 1.00 93.81 103 ALA A C 1
ATOM 804 O O . ALA A 1 103 ? -3.083 0.366 5.224 1.00 93.81 103 ALA A O 1
ATOM 805 N N . VAL A 1 104 ? -4.066 1.790 6.657 1.00 94.06 104 VAL A N 1
ATOM 806 C CA . VAL A 1 104 ? -4.100 2.937 5.735 1.00 94.06 104 VAL A CA 1
ATOM 807 C C . VAL A 1 104 ? -2.693 3.374 5.346 1.00 94.06 104 VAL A C 1
ATOM 809 O O . VAL A 1 104 ? -2.401 3.474 4.154 1.00 94.06 104 VAL A O 1
ATOM 812 N N . LEU A 1 105 ? -1.801 3.590 6.316 1.00 89.19 105 LEU A N 1
ATOM 813 C CA . LEU A 1 105 ? -0.427 4.011 6.041 1.00 89.19 105 LEU A CA 1
ATOM 814 C C . LEU A 1 105 ? 0.321 2.962 5.218 1.00 89.19 105 LEU A C 1
ATOM 816 O O . LEU A 1 105 ? 0.950 3.296 4.215 1.00 89.19 105 LEU A O 1
ATOM 820 N N . ARG A 1 106 ? 0.216 1.683 5.577 1.00 88.44 106 ARG A N 1
ATOM 821 C CA . ARG A 1 106 ? 0.899 0.631 4.832 1.00 88.44 106 ARG A CA 1
ATOM 822 C C . ARG A 1 106 ? 0.387 0.553 3.397 1.00 88.44 106 ARG A C 1
ATOM 824 O O . ARG A 1 106 ? 1.152 0.701 2.449 1.00 88.44 106 ARG A O 1
ATOM 831 N N . ASN A 1 107 ? -0.923 0.380 3.237 1.00 92.88 107 ASN A N 1
ATOM 832 C CA . ASN A 1 107 ? -1.544 0.108 1.944 1.00 92.88 107 ASN A CA 1
ATOM 833 C C . ASN A 1 107 ? -1.483 1.311 0.988 1.00 92.88 107 ASN A C 1
ATOM 835 O O . ASN A 1 107 ? -1.349 1.137 -0.223 1.00 92.88 107 ASN A O 1
ATOM 839 N N . SER A 1 108 ? -1.549 2.534 1.526 1.00 90.56 108 SER A N 1
ATOM 840 C CA . SER A 1 108 ? -1.652 3.759 0.724 1.00 90.56 108 SER A CA 1
ATOM 841 C C . SER A 1 108 ? -0.382 4.599 0.662 1.00 90.56 108 SER A C 1
ATOM 843 O O . SER A 1 108 ? -0.292 5.465 -0.215 1.00 90.56 108 SER A O 1
ATOM 845 N N . PHE A 1 109 ? 0.602 4.354 1.532 1.00 86.38 109 PHE A N 1
ATOM 846 C CA . PHE A 1 109 ? 1.826 5.145 1.586 1.00 86.38 109 PHE A CA 1
ATOM 847 C C . PHE A 1 109 ? 3.104 4.324 1.373 1.00 86.38 109 PHE A C 1
ATOM 849 O O . PHE A 1 109 ? 3.830 4.646 0.426 1.00 86.38 109 PHE A O 1
ATOM 856 N N . THR A 1 110 ? 3.394 3.309 2.201 1.00 83.81 110 THR A N 1
ATOM 857 C CA . THR A 1 110 ? 4.665 2.561 2.103 1.00 83.81 110 THR A CA 1
ATOM 858 C C . THR A 1 110 ? 4.665 1.618 0.903 1.00 83.81 110 THR A C 1
ATOM 860 O O . THR A 1 110 ? 5.513 1.766 0.027 1.00 83.81 110 THR A O 1
ATOM 863 N N . HIS A 1 111 ? 3.662 0.744 0.790 1.00 89.38 111 HIS A N 1
ATOM 864 C CA . HIS A 1 111 ? 3.538 -0.237 -0.293 1.00 89.38 111 HIS A CA 1
ATOM 865 C C . HIS A 1 111 ? 3.581 0.403 -1.702 1.00 89.38 111 HIS A C 1
ATOM 867 O O . HIS A 1 111 ? 4.406 -0.012 -2.521 1.00 89.38 111 HIS A O 1
ATOM 873 N N . PRO A 1 112 ? 2.821 1.484 -1.997 1.00 91.50 112 PRO A N 1
ATOM 874 C CA . PRO A 1 112 ? 2.944 2.209 -3.263 1.00 91.50 112 PRO A CA 1
ATOM 875 C C . PRO A 1 112 ? 4.348 2.726 -3.574 1.00 91.50 112 PRO A C 1
ATOM 877 O O . PRO A 1 112 ? 4.810 2.625 -4.710 1.00 91.50 112 PRO A O 1
ATOM 880 N N . ARG A 1 113 ? 5.038 3.301 -2.582 1.00 88.69 113 ARG A N 1
ATOM 881 C CA . ARG A 1 113 ? 6.375 3.879 -2.784 1.00 88.69 113 ARG A CA 1
ATOM 882 C C . ARG A 1 113 ? 7.404 2.808 -3.089 1.00 88.69 113 ARG A C 1
ATOM 884 O O . ARG A 1 113 ? 8.246 3.037 -3.954 1.00 88.69 113 ARG A O 1
ATOM 891 N N . THR A 1 114 ? 7.299 1.658 -2.434 1.00 85.69 114 THR A N 1
ATOM 892 C CA . THR A 1 114 ? 8.166 0.508 -2.688 1.00 85.69 114 THR A CA 1
ATOM 893 C C . THR A 1 114 ? 8.036 0.035 -4.124 1.00 85.69 114 THR A C 1
ATOM 895 O O . THR A 1 114 ? 9.033 0.032 -4.841 1.00 85.69 114 THR A O 1
ATOM 898 N N . HIS A 1 115 ? 6.819 -0.232 -4.601 1.00 91.00 115 HIS A N 1
ATOM 899 C CA . HIS A 1 115 ? 6.629 -0.678 -5.981 1.00 91.00 115 HIS A CA 1
ATOM 900 C C . HIS A 1 115 ? 7.052 0.365 -7.022 1.00 91.00 115 HIS A C 1
ATOM 902 O O . HIS A 1 115 ? 7.605 0.019 -8.065 1.00 91.00 115 HIS A O 1
ATOM 908 N N . ILE A 1 116 ? 6.863 1.657 -6.742 1.00 90.75 116 ILE A N 1
ATOM 909 C CA . ILE A 1 116 ? 7.354 2.725 -7.623 1.00 90.75 116 ILE A CA 1
ATOM 910 C C . ILE A 1 116 ? 8.893 2.760 -7.648 1.00 90.75 116 ILE A C 1
ATOM 912 O O . ILE A 1 116 ? 9.490 2.944 -8.710 1.00 90.75 116 ILE A O 1
ATOM 916 N N . ALA A 1 117 ? 9.556 2.589 -6.502 1.00 88.75 117 ALA A N 1
ATOM 917 C CA . ALA A 1 117 ? 11.015 2.533 -6.432 1.00 88.75 117 ALA A CA 1
ATOM 918 C C . ALA A 1 117 ? 11.572 1.290 -7.149 1.00 88.75 117 ALA A C 1
ATOM 920 O O . ALA A 1 117 ? 12.552 1.395 -7.890 1.00 88.75 117 ALA A O 1
ATOM 921 N N . GLU A 1 118 ? 10.923 0.136 -6.981 1.00 88.88 118 GLU A N 1
ATOM 922 C CA . GLU A 1 118 ? 11.247 -1.109 -7.681 1.00 88.88 118 GLU A CA 1
ATOM 923 C C . GLU A 1 118 ? 11.110 -0.953 -9.190 1.00 88.88 118 GLU A C 1
ATOM 925 O O . GLU A 1 118 ? 12.070 -1.246 -9.901 1.00 88.88 118 GLU A O 1
ATOM 930 N N . TYR A 1 119 ? 10.003 -0.375 -9.666 1.00 91.62 119 TYR A N 1
ATOM 931 C CA . TYR A 1 119 ? 9.809 -0.061 -11.080 1.00 91.62 119 TYR A CA 1
ATOM 932 C C . TYR A 1 119 ? 10.975 0.764 -11.642 1.00 91.62 119 TYR A C 1
ATOM 934 O O . TYR A 1 119 ? 11.543 0.421 -12.681 1.00 91.62 119 TYR A O 1
ATOM 942 N N . TYR A 1 120 ? 11.387 1.836 -10.957 1.00 90.38 120 TYR A N 1
ATOM 943 C CA . TYR A 1 120 ? 12.519 2.642 -11.420 1.00 90.38 120 TYR A CA 1
ATOM 944 C C . TYR A 1 120 ? 13.827 1.846 -11.434 1.00 90.38 120 TYR A C 1
ATOM 946 O O . TYR A 1 120 ? 14.589 1.931 -12.399 1.00 90.38 120 TYR A O 1
ATOM 954 N N . ARG A 1 121 ? 14.088 1.043 -10.398 1.00 88.06 121 ARG A N 1
ATOM 955 C CA . ARG A 1 121 ? 15.295 0.212 -10.302 1.00 88.06 121 ARG A CA 1
ATOM 956 C C . ARG A 1 121 ? 15.351 -0.819 -11.428 1.00 88.06 121 ARG A C 1
ATOM 958 O O . ARG A 1 121 ? 16.362 -0.903 -12.127 1.00 88.06 121 ARG A O 1
ATOM 965 N N . GLU A 1 122 ? 14.267 -1.558 -11.636 1.00 89.06 12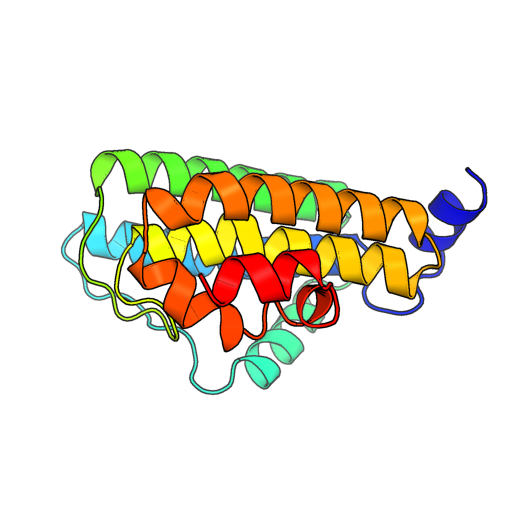2 GLU A N 1
ATOM 966 C CA . GLU A 1 122 ? 14.132 -2.556 -12.700 1.00 89.06 122 GLU A CA 1
ATOM 967 C C . GLU A 1 122 ? 14.330 -1.932 -14.074 1.00 89.06 122 GLU A C 1
ATOM 969 O O . GLU A 1 122 ? 14.951 -2.534 -14.939 1.00 89.06 122 GLU A O 1
ATOM 974 N N . ASN A 1 123 ? 13.914 -0.683 -14.271 1.00 88.06 123 ASN A N 1
ATOM 975 C CA . ASN A 1 123 ? 14.080 0.028 -15.536 1.00 88.06 123 ASN A CA 1
ATOM 976 C C . ASN A 1 123 ? 15.381 0.844 -15.639 1.00 88.06 123 ASN A C 1
ATOM 978 O O . ASN A 1 123 ? 15.608 1.538 -16.625 1.00 88.06 123 ASN A O 1
ATOM 982 N N . GLY A 1 124 ? 16.306 0.683 -14.685 1.00 88.38 124 GLY A N 1
ATOM 983 C CA . GLY A 1 124 ? 17.640 1.296 -14.731 1.00 88.38 124 GLY A CA 1
ATOM 984 C C . GLY A 1 124 ? 17.659 2.782 -14.367 1.00 88.38 124 GLY A C 1
ATOM 985 O O . GLY A 1 124 ? 18.687 3.441 -14.503 1.00 88.38 124 GLY A O 1
ATOM 986 N N . GLU A 1 125 ? 16.552 3.316 -13.859 1.00 88.81 125 GLU A N 1
ATOM 987 C CA . GLU A 1 125 ? 16.421 4.688 -13.375 1.00 88.81 125 GLU A CA 1
ATOM 988 C C . GLU A 1 125 ? 16.850 4.791 -11.900 1.00 88.81 125 GLU A C 1
ATOM 990 O O . GLU A 1 125 ? 16.098 5.233 -11.033 1.00 88.81 125 GLU A O 1
ATOM 995 N N . VAL A 1 126 ? 18.086 4.372 -11.611 1.00 86.00 126 VAL A N 1
ATOM 996 C CA . VAL A 1 126 ? 18.613 4.200 -10.243 1.00 86.00 126 VAL A CA 1
ATOM 997 C C . VAL A 1 126 ? 18.518 5.474 -9.399 1.00 86.00 126 VAL A C 1
ATOM 999 O O . VAL A 1 126 ? 18.121 5.401 -8.241 1.00 86.00 126 VAL A O 1
ATOM 1002 N N . GLU A 1 127 ? 18.804 6.649 -9.966 1.00 86.75 127 GLU A N 1
ATOM 1003 C CA . GLU A 1 127 ? 18.707 7.919 -9.225 1.00 86.75 127 GLU A CA 1
ATOM 1004 C C . GLU A 1 127 ? 17.261 8.268 -8.844 1.00 86.75 127 GLU A C 1
ATOM 1006 O O . GLU A 1 127 ? 17.010 8.799 -7.764 1.00 86.75 127 GLU A O 1
ATOM 1011 N N . ARG A 1 128 ? 16.282 7.917 -9.689 1.00 87.12 128 ARG A N 1
ATOM 1012 C CA . ARG A 1 128 ? 14.859 8.092 -9.362 1.00 87.12 128 ARG A CA 1
ATOM 1013 C C . ARG A 1 128 ? 14.414 7.110 -8.289 1.00 87.12 128 ARG A C 1
ATOM 1015 O O . ARG A 1 128 ? 13.689 7.512 -7.385 1.00 87.12 128 ARG A O 1
ATOM 1022 N N . ALA A 1 129 ? 14.874 5.861 -8.358 1.00 85.88 129 ALA A N 1
ATOM 1023 C CA . ALA A 1 129 ? 14.633 4.878 -7.306 1.00 85.88 129 ALA A CA 1
ATOM 1024 C C . ALA A 1 129 ? 15.216 5.352 -5.963 1.00 85.88 129 ALA A C 1
ATOM 1026 O O . ALA A 1 129 ? 14.504 5.378 -4.963 1.00 85.88 129 ALA A O 1
ATOM 1027 N N . ARG A 1 130 ? 16.474 5.819 -5.958 1.00 85.31 130 ARG A N 1
ATOM 1028 C CA . ARG A 1 130 ? 17.141 6.356 -4.763 1.00 85.31 130 ARG A CA 1
ATOM 1029 C C . ARG A 1 130 ? 16.394 7.552 -4.180 1.00 85.31 130 ARG A C 1
ATOM 1031 O O . ARG A 1 130 ? 16.156 7.560 -2.980 1.00 85.31 130 ARG A O 1
ATOM 1038 N N . GLY A 1 131 ? 15.959 8.500 -5.013 1.00 86.56 131 GLY A N 1
ATOM 1039 C CA . GLY A 1 131 ? 15.162 9.637 -4.546 1.00 86.56 131 GLY A CA 1
ATOM 1040 C C . GLY A 1 131 ? 13.879 9.209 -3.823 1.00 86.56 131 GLY A C 1
ATOM 1041 O O . GLY A 1 131 ? 13.523 9.794 -2.807 1.00 86.56 131 GLY A O 1
ATOM 1042 N N . ARG A 1 132 ? 13.217 8.133 -4.274 1.00 86.56 132 ARG A N 1
ATOM 1043 C CA . ARG A 1 132 ? 12.045 7.577 -3.574 1.00 86.56 132 ARG A CA 1
ATOM 1044 C C . ARG A 1 132 ? 12.391 6.919 -2.246 1.00 86.56 132 ARG A C 1
ATOM 1046 O O . ARG A 1 132 ? 11.627 7.069 -1.294 1.00 86.56 132 ARG A O 1
ATOM 1053 N N . SER A 1 133 ? 13.526 6.233 -2.166 1.00 84.12 133 SER A N 1
ATOM 1054 C CA . SER A 1 133 ? 14.025 5.698 -0.898 1.00 84.12 133 SER A CA 1
ATOM 1055 C C . SER A 1 133 ? 14.382 6.816 0.084 1.00 84.12 133 SER A C 1
ATOM 1057 O O . SER A 1 133 ? 14.030 6.725 1.256 1.00 84.12 133 SER A O 1
ATOM 1059 N N . ASP A 1 134 ? 15.014 7.895 -0.385 1.00 87.38 134 ASP A N 1
ATOM 1060 C CA . ASP A 1 134 ? 15.346 9.063 0.437 1.00 87.38 134 ASP A CA 1
ATOM 1061 C C . ASP A 1 134 ? 14.084 9.739 0.997 1.00 87.38 134 ASP A C 1
ATOM 1063 O O . ASP A 1 134 ? 14.011 9.995 2.202 1.00 87.38 134 ASP A O 1
ATOM 1067 N N . ASP A 1 135 ? 13.066 9.949 0.152 1.00 86.94 135 ASP A N 1
ATOM 1068 C CA . ASP A 1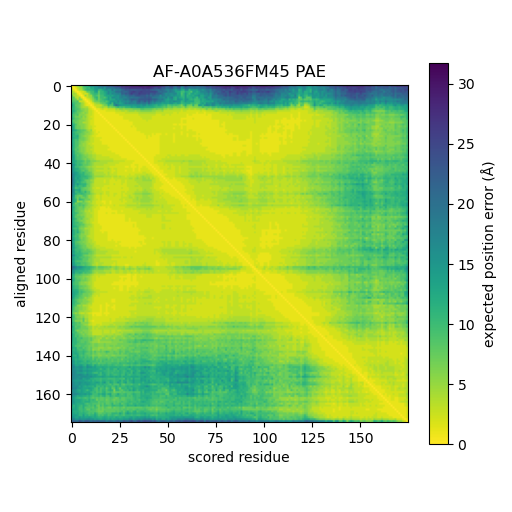 135 ? 11.756 10.469 0.564 1.00 86.94 135 ASP A CA 1
ATOM 1069 C C . ASP A 1 135 ? 11.120 9.578 1.650 1.00 86.94 135 ASP A C 1
ATOM 1071 O O . ASP A 1 135 ? 10.610 10.069 2.660 1.00 86.94 135 ASP A O 1
ATOM 1075 N N . ALA A 1 136 ? 11.153 8.254 1.458 1.00 85.44 136 ALA A N 1
ATOM 1076 C CA . ALA A 1 136 ? 10.596 7.297 2.411 1.00 85.44 136 ALA A CA 1
ATOM 1077 C C . ALA A 1 136 ? 11.334 7.339 3.758 1.00 85.44 136 ALA A C 1
ATOM 1079 O O . ALA A 1 136 ? 10.692 7.360 4.806 1.00 85.44 136 ALA A O 1
ATOM 1080 N N . LEU A 1 137 ? 12.667 7.411 3.746 1.00 87.25 137 LEU A N 1
ATOM 1081 C CA . LEU A 1 137 ? 13.479 7.483 4.964 1.00 87.25 137 LEU A CA 1
ATOM 1082 C C . LEU A 1 137 ? 13.236 8.767 5.755 1.00 87.25 137 LEU A C 1
ATOM 1084 O O . LEU A 1 137 ? 13.149 8.712 6.983 1.00 87.25 137 LEU A O 1
ATOM 1088 N N . ALA A 1 138 ? 13.105 9.907 5.073 1.00 88.56 138 ALA A N 1
ATOM 1089 C CA . ALA A 1 138 ? 12.777 11.173 5.721 1.00 88.56 138 ALA A CA 1
ATOM 1090 C C . ALA A 1 138 ? 11.440 11.078 6.473 1.00 88.56 138 ALA A C 1
ATOM 1092 O O . ALA A 1 138 ? 11.350 11.458 7.638 1.00 88.56 138 ALA A O 1
ATOM 1093 N N . LEU A 1 139 ? 10.434 10.476 5.841 1.00 86.44 139 LEU A N 1
ATOM 1094 C CA . LEU A 1 139 ? 9.099 10.342 6.421 1.00 86.44 139 LEU A CA 1
ATOM 1095 C C . LEU A 1 139 ? 9.057 9.308 7.555 1.00 86.44 139 LEU A C 1
ATOM 1097 O O . LEU A 1 139 ? 8.435 9.560 8.583 1.00 86.44 139 LEU A O 1
ATOM 1101 N N . LEU A 1 140 ? 9.773 8.185 7.437 1.00 86.31 140 LEU A N 1
ATOM 1102 C CA . LEU A 1 140 ? 9.898 7.211 8.530 1.00 86.31 140 LEU A CA 1
ATOM 1103 C C . LEU A 1 140 ? 10.591 7.813 9.760 1.00 86.31 140 LEU A C 1
ATOM 1105 O O . LEU A 1 140 ? 10.181 7.550 10.890 1.00 86.31 140 LEU A O 1
ATOM 1109 N N . LYS A 1 141 ? 11.597 8.670 9.551 1.00 89.31 141 LYS A N 1
ATOM 1110 C CA . LYS A 1 141 ? 12.274 9.400 10.630 1.00 89.31 141 LYS A CA 1
ATOM 1111 C C . LYS A 1 141 ? 11.329 10.327 11.399 1.00 89.31 141 LYS A C 1
ATOM 1113 O O . LYS A 1 141 ? 11.493 10.477 12.607 1.00 89.31 141 LYS A O 1
ATOM 1118 N N . GLU A 1 142 ? 10.359 10.931 10.720 1.00 87.75 142 GLU A N 1
ATOM 1119 C CA . GLU A 1 142 ? 9.320 11.751 11.354 1.00 87.75 142 GLU A CA 1
ATOM 1120 C C . GLU A 1 142 ? 8.229 10.896 12.016 1.00 87.75 142 GLU A C 1
ATOM 1122 O O . GLU A 1 142 ? 7.747 11.242 13.095 1.00 87.75 142 GLU A O 1
ATOM 1127 N N . ALA A 1 143 ? 7.867 9.766 11.404 1.00 83.00 143 ALA A N 1
ATOM 1128 C CA . ALA A 1 143 ? 6.764 8.918 11.846 1.00 83.00 143 ALA A CA 1
ATOM 1129 C C . ALA A 1 143 ? 7.101 8.047 13.066 1.00 83.00 143 ALA A C 1
ATOM 1131 O O . ALA A 1 143 ? 6.271 7.913 13.963 1.00 83.00 143 ALA A O 1
ATOM 1132 N N . PHE A 1 144 ? 8.301 7.461 13.143 1.00 86.38 144 PHE A N 1
ATOM 1133 C CA . PHE A 1 144 ? 8.661 6.535 14.227 1.00 86.38 144 PHE A CA 1
ATOM 1134 C C . PHE A 1 144 ? 8.550 7.131 15.642 1.00 86.38 144 PHE A C 1
ATOM 1136 O O . PHE A 1 144 ? 8.051 6.429 16.522 1.00 86.38 144 PHE A O 1
ATOM 1143 N N . PRO A 1 145 ? 8.917 8.403 15.900 1.00 84.69 145 PRO A N 1
ATOM 1144 C CA . PRO A 1 145 ? 8.648 9.041 17.191 1.00 84.69 145 PRO A CA 1
ATOM 1145 C C . PRO A 1 145 ? 7.155 9.156 17.536 1.00 84.69 145 PRO A C 1
ATOM 1147 O O . PRO A 1 145 ? 6.802 9.166 18.712 1.00 84.69 145 PRO A O 1
ATOM 1150 N N . MET A 1 146 ? 6.281 9.255 16.529 1.00 81.06 146 MET A N 1
ATOM 1151 C CA . MET A 1 146 ? 4.826 9.354 16.709 1.00 81.06 146 MET A CA 1
ATOM 1152 C C . MET A 1 146 ? 4.164 7.976 16.849 1.00 81.06 146 MET A C 1
ATOM 1154 O O . MET A 1 146 ? 3.115 7.863 17.480 1.00 81.06 146 MET A O 1
ATOM 1158 N N . ARG A 1 147 ? 4.773 6.937 16.262 1.00 75.88 147 ARG A N 1
ATOM 1159 C CA . ARG A 1 147 ? 4.298 5.545 16.243 1.00 75.88 147 ARG A CA 1
ATOM 1160 C C . ARG A 1 147 ? 5.439 4.550 16.511 1.00 75.88 147 ARG A C 1
ATOM 1162 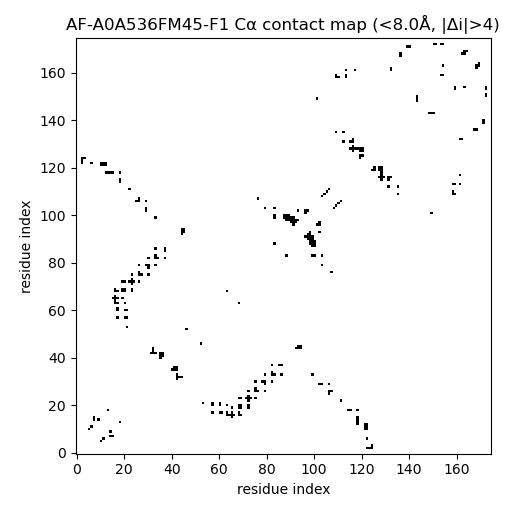O O . ARG A 1 147 ? 5.952 3.922 15.579 1.00 75.88 147 ARG A O 1
ATOM 1169 N N . PRO A 1 148 ? 5.866 4.396 17.780 1.00 78.56 148 PRO A N 1
ATOM 1170 C CA . PRO A 1 148 ? 6.965 3.495 18.144 1.00 78.56 148 PRO A CA 1
ATOM 1171 C C . PRO A 1 148 ? 6.667 2.013 17.875 1.00 78.56 148 PRO A C 1
ATOM 1173 O O . PRO A 1 148 ? 7.576 1.215 17.671 1.00 78.56 148 PRO A O 1
ATOM 1176 N N . ASP A 1 149 ? 5.392 1.646 17.859 1.00 74.00 149 ASP A N 1
ATOM 1177 C CA . ASP A 1 149 ? 4.887 0.332 17.471 1.00 74.00 149 ASP A CA 1
ATOM 1178 C C . ASP A 1 149 ? 5.178 0.012 15.997 1.00 74.00 149 ASP A C 1
ATOM 1180 O O . ASP A 1 149 ? 5.726 -1.047 15.684 1.00 74.00 149 ASP A O 1
ATOM 1184 N N . MET A 1 150 ? 4.934 0.968 15.095 1.00 76.31 150 MET A N 1
ATOM 1185 C CA . MET A 1 150 ? 5.244 0.811 13.669 1.00 76.31 150 MET A CA 1
ATOM 1186 C C . MET A 1 150 ? 6.745 0.662 13.411 1.00 76.31 150 MET A C 1
ATOM 1188 O O . MET A 1 150 ? 7.155 -0.033 12.483 1.00 76.31 150 MET A O 1
ATOM 1192 N N . ARG A 1 151 ? 7.582 1.287 14.244 1.00 81.69 151 ARG A N 1
ATOM 1193 C CA . ARG A 1 151 ? 9.039 1.159 14.160 1.00 81.69 151 ARG A CA 1
ATOM 1194 C C . ARG A 1 151 ? 9.512 -0.275 14.384 1.00 81.69 151 ARG A C 1
ATOM 1196 O O . ARG A 1 151 ? 10.378 -0.742 13.650 1.00 81.69 151 ARG A O 1
ATOM 1203 N N . ALA A 1 152 ? 8.947 -0.963 15.377 1.00 74.88 152 ALA A N 1
ATOM 1204 C CA . ALA A 1 152 ? 9.300 -2.348 15.672 1.00 74.88 152 ALA A CA 1
ATOM 1205 C C . ALA A 1 152 ? 8.900 -3.288 14.522 1.00 74.88 152 ALA A C 1
ATOM 1207 O O . ALA A 1 152 ? 9.662 -4.182 14.162 1.00 74.88 152 ALA A O 1
ATOM 1208 N N . ALA A 1 153 ? 7.743 -3.044 13.899 1.00 77.50 153 ALA A N 1
ATOM 1209 C CA . ALA A 1 153 ? 7.277 -3.815 12.747 1.00 77.50 153 ALA A CA 1
ATOM 1210 C C . ALA A 1 153 ? 8.083 -3.535 11.463 1.00 77.50 153 ALA A C 1
ATOM 1212 O O . ALA A 1 153 ? 8.250 -4.426 10.631 1.00 77.50 153 ALA A O 1
ATOM 1213 N N . ALA A 1 154 ? 8.616 -2.319 11.302 1.00 80.62 154 ALA A N 1
ATOM 1214 C CA . ALA A 1 154 ? 9.282 -1.880 10.076 1.00 80.62 154 ALA A CA 1
ATOM 1215 C C . ALA A 1 154 ? 10.503 -2.730 9.679 1.00 80.62 154 ALA A C 1
ATOM 1217 O O . ALA A 1 154 ? 10.774 -2.883 8.490 1.00 80.62 154 ALA A O 1
ATOM 1218 N N . ALA A 1 155 ? 11.239 -3.292 10.643 1.00 77.69 155 ALA A N 1
ATOM 1219 C CA . ALA A 1 155 ? 12.403 -4.134 10.352 1.00 77.69 155 ALA A CA 1
ATOM 1220 C C . ALA A 1 155 ? 12.022 -5.445 9.636 1.00 77.69 155 ALA A C 1
ATOM 1222 O O . ALA A 1 155 ? 12.745 -5.902 8.749 1.00 77.69 155 ALA A O 1
ATOM 1223 N N . GLU A 1 156 ? 10.869 -6.013 9.992 1.00 79.06 156 GLU A N 1
ATOM 1224 C CA . GLU A 1 156 ? 10.364 -7.278 9.448 1.00 79.06 156 GLU A CA 1
ATOM 1225 C C . GLU A 1 156 ? 9.437 -7.070 8.243 1.00 79.06 156 GLU A C 1
ATOM 1227 O O . GLU A 1 156 ? 9.150 -8.013 7.504 1.00 79.06 156 GLU A O 1
ATOM 1232 N N . ASP A 1 157 ? 9.016 -5.829 7.988 1.00 79.12 157 ASP A N 1
ATOM 1233 C CA . ASP A 1 157 ? 8.126 -5.490 6.885 1.00 79.12 157 ASP A CA 1
ATOM 1234 C C . ASP A 1 157 ? 8.786 -5.783 5.525 1.00 79.12 157 ASP A C 1
ATOM 1236 O O . ASP A 1 157 ? 9.847 -5.241 5.189 1.00 79.12 157 ASP A O 1
ATOM 1240 N N . SER A 1 158 ? 8.174 -6.672 4.740 1.00 75.81 158 SER A N 1
ATOM 1241 C CA . SER A 1 158 ? 8.601 -7.001 3.376 1.00 75.81 158 SER A CA 1
ATOM 1242 C C . SER A 1 158 ? 8.558 -5.792 2.448 1.00 75.81 158 SER A C 1
ATOM 1244 O O . SER A 1 158 ? 9.428 -5.657 1.590 1.00 75.81 158 SER A O 1
ATOM 1246 N N . ASP A 1 159 ? 7.610 -4.875 2.660 1.00 76.50 159 ASP A N 1
ATOM 1247 C CA . ASP A 1 159 ? 7.438 -3.687 1.823 1.00 76.50 159 ASP A CA 1
ATOM 1248 C C . ASP A 1 159 ? 8.611 -2.722 2.022 1.00 76.50 159 ASP A C 1
ATOM 1250 O O . ASP A 1 159 ? 8.925 -1.927 1.146 1.00 76.50 159 ASP A O 1
ATOM 1254 N N . LEU A 1 160 ? 9.325 -2.805 3.145 1.00 81.19 160 LEU A N 1
ATOM 1255 C CA . LEU A 1 160 ? 10.537 -2.023 3.391 1.00 81.19 160 LEU A CA 1
ATOM 1256 C C . LEU A 1 160 ? 11.812 -2.787 3.009 1.00 81.19 160 LEU A C 1
ATOM 1258 O O . LEU A 1 160 ? 12.916 -2.314 3.277 1.00 81.19 160 LEU A O 1
ATOM 1262 N N . GLY A 1 161 ? 11.683 -3.935 2.331 1.00 80.25 161 GLY A N 1
ATOM 1263 C CA . GLY A 1 161 ? 12.793 -4.771 1.872 1.00 80.25 161 GLY A CA 1
ATOM 1264 C C . GLY A 1 161 ? 13.863 -3.987 1.111 1.00 80.25 161 GLY A C 1
ATOM 1265 O O . GLY A 1 161 ? 15.052 -4.136 1.384 1.00 80.25 161 GLY A O 1
ATOM 1266 N N . ALA A 1 162 ? 13.445 -3.073 0.233 1.00 78.44 162 ALA A N 1
ATOM 1267 C CA . ALA A 1 162 ? 14.347 -2.221 -0.542 1.00 78.44 162 ALA A CA 1
ATOM 1268 C C . ALA A 1 162 ? 15.179 -1.234 0.306 1.00 78.44 162 ALA A C 1
ATOM 1270 O O . ALA A 1 162 ? 16.177 -0.711 -0.187 1.00 78.44 162 ALA A O 1
ATOM 1271 N N . LEU A 1 163 ? 14.783 -0.971 1.557 1.00 85.38 163 LEU A N 1
ATOM 1272 C CA . LEU A 1 163 ? 15.499 -0.099 2.493 1.00 85.38 163 LEU A CA 1
ATOM 1273 C C . LEU A 1 163 ? 16.405 -0.874 3.460 1.00 85.38 163 LEU A C 1
ATOM 1275 O O . LEU A 1 163 ? 17.217 -0.253 4.138 1.00 85.38 163 LEU A O 1
ATOM 1279 N N . ARG A 1 164 ? 16.300 -2.209 3.540 1.00 85.25 164 ARG A N 1
ATOM 1280 C CA . ARG A 1 164 ? 16.989 -3.017 4.570 1.00 85.25 164 ARG A CA 1
ATOM 1281 C C . ARG A 1 164 ? 18.512 -2.899 4.533 1.00 85.25 164 ARG A C 1
ATOM 1283 O O . ARG A 1 164 ? 19.150 -2.937 5.585 1.00 85.25 164 ARG A O 1
ATOM 1290 N N . ASP A 1 165 ? 19.078 -2.713 3.346 1.00 85.81 165 ASP A N 1
ATOM 1291 C CA . ASP A 1 165 ? 20.522 -2.546 3.157 1.00 85.81 165 ASP A CA 1
ATOM 1292 C C . ASP A 1 165 ? 20.991 -1.089 3.338 1.00 85.81 165 ASP A C 1
ATOM 1294 O O . ASP A 1 165 ? 22.193 -0.818 3.332 1.00 85.81 165 ASP A O 1
ATOM 1298 N N . ASP A 1 166 ? 20.072 -0.131 3.520 1.00 87.75 166 ASP A N 1
ATOM 1299 C CA . ASP A 1 166 ? 20.417 1.266 3.775 1.00 87.75 166 ASP A CA 1
ATOM 1300 C C . ASP A 1 166 ? 20.793 1.462 5.250 1.00 87.75 166 ASP A C 1
ATOM 1302 O O . ASP A 1 166 ? 19.984 1.259 6.159 1.00 87.75 166 ASP A O 1
ATOM 1306 N N . VAL A 1 167 ? 22.025 1.908 5.502 1.00 91.31 167 VAL A N 1
ATOM 1307 C CA . VAL A 1 167 ? 22.538 2.149 6.862 1.00 91.31 167 VAL A CA 1
ATOM 1308 C C . VAL A 1 167 ? 21.640 3.115 7.641 1.00 91.31 167 VAL A C 1
ATOM 1310 O O . VAL A 1 167 ? 21.403 2.903 8.828 1.00 91.31 167 VAL A O 1
ATOM 1313 N N . ARG A 1 168 ? 21.069 4.127 6.977 1.00 91.94 168 ARG A N 1
ATOM 1314 C CA . ARG A 1 168 ? 20.173 5.100 7.618 1.00 91.94 168 ARG A CA 1
ATOM 1315 C C . ARG A 1 168 ? 18.887 4.426 8.084 1.00 91.94 168 ARG A C 1
ATOM 1317 O O . ARG A 1 168 ? 18.402 4.728 9.168 1.00 91.94 168 ARG A O 1
ATOM 1324 N N . PHE A 1 169 ? 18.345 3.496 7.295 1.00 90.69 169 PHE A N 1
ATOM 1325 C CA . PHE A 1 169 ? 17.179 2.709 7.699 1.00 90.69 169 PHE A CA 1
ATOM 1326 C C . PHE A 1 169 ? 17.502 1.820 8.899 1.00 90.69 169 PHE A C 1
ATOM 1328 O O . PHE A 1 169 ? 16.754 1.801 9.874 1.00 90.69 169 PHE A O 1
ATOM 1335 N N . GLN A 1 170 ? 18.646 1.132 8.860 1.00 91.31 170 GLN A N 1
ATOM 1336 C CA . GLN A 1 170 ? 19.094 0.269 9.953 1.00 91.31 170 GLN A CA 1
ATOM 1337 C C . GLN A 1 170 ? 19.270 1.040 11.265 1.00 91.31 170 GLN A C 1
ATOM 1339 O O . GLN A 1 170 ? 18.930 0.526 12.327 1.00 91.31 170 GLN A O 1
ATOM 1344 N N . GLU A 1 171 ? 19.792 2.265 11.214 1.00 91.44 171 GLU A N 1
ATOM 1345 C CA . GLU A 1 171 ? 19.873 3.151 12.380 1.00 91.44 171 GLU A CA 1
ATOM 1346 C C . GLU A 1 171 ? 18.481 3.570 12.869 1.00 91.44 171 GLU A C 1
ATOM 1348 O O . GLU A 1 171 ? 18.204 3.521 14.071 1.00 91.44 171 GLU A O 1
ATOM 1353 N N . LEU A 1 172 ? 17.579 3.919 11.944 1.00 87.88 172 LEU A N 1
ATOM 1354 C CA . LEU A 1 172 ? 16.212 4.318 12.270 1.00 87.88 172 LEU A CA 1
ATOM 1355 C C . LEU A 1 172 ? 15.426 3.212 12.973 1.00 87.88 172 LEU A C 1
ATOM 1357 O O . LEU A 1 172 ? 14.689 3.528 13.900 1.00 87.88 172 LEU A O 1
ATOM 1361 N N . VAL A 1 173 ? 15.581 1.941 12.606 1.00 87.25 173 VAL A N 1
ATOM 1362 C CA . VAL A 1 173 ? 14.836 0.841 13.254 1.00 87.25 173 VAL A CA 1
ATOM 1363 C C . VAL A 1 173 ? 15.465 0.345 14.564 1.00 87.25 173 VAL A C 1
ATOM 1365 O O . VAL A 1 173 ? 14.784 -0.320 15.335 1.00 87.25 173 VAL A O 1
ATOM 1368 N N . LYS A 1 174 ? 16.738 0.670 14.844 1.00 83.69 174 LYS A N 1
ATOM 1369 C CA . LYS A 1 174 ? 17.473 0.200 16.041 1.00 83.69 174 LYS A CA 1
ATOM 1370 C C . LYS A 1 174 ? 17.356 1.083 17.282 1.00 83.69 174 LYS A C 1
ATOM 1372 O O . LYS A 1 174 ? 17.570 0.578 18.382 1.00 83.69 174 LYS A O 1
ATOM 1377 N N . ALA A 1 175 ? 17.192 2.394 17.099 1.00 65.25 175 ALA A N 1
ATOM 1378 C CA . ALA A 1 175 ? 17.140 3.342 18.221 1.00 65.25 175 ALA A CA 1
ATOM 1379 C C . ALA A 1 175 ? 15.817 3.230 19.012 1.00 65.25 175 ALA A C 1
ATOM 1381 O O . ALA A 1 175 ? 15.499 4.196 19.735 1.00 65.25 175 ALA A O 1
#

Sequence (175 aa):
METARGAESAPRGWPAALVMFHLGMWRERLRNALTNISEGKDYERPPANIDEVNEAELARGIGTPLTDAASRSDHLLAEIIELYEKLGDRPIDWGLTQTTTEAVLRNSFTHPRTHIAEYYRENGEVERARGRSDDALALLKEAFPMRPDMRAAAAEDSDLGALRDDVRFQELVKA

Foldseek 3Di:
DVLVVVCQVDNLDDHLQLLLLLLLVLLVQLLQCLVCVLVVHHHDEDDPDNPVVSVVVSVVSPPPDSVRSNVSNVVSLVSLVVSCVSVPWDADRHPLDGISVCSNCVSNPLLSLLSVLVRCVRSVVNVVSVVSLVVVLVVLLVCCVVPVVVLQCLQVDPSCVVCNPPPSNVVSSPD

Mean predicted aligned error: 5.94 Å